Protein AF-A0A6M1YMD6-F1 (afdb_monomer)

Radius of gyration: 24.82 Å; Cα contacts (8 Å, |Δi|>4): 48; chains: 1; bounding box: 32×50×74 Å

pLDDT: mean 78.6, std 18.73, range [42.5, 95.38]

Secondary structure (DSSP, 8-state):
--TTSTTTSGGGSSS-TTSSSHHHHHHHHHHHHHHHHHHHHHHHHHHHHHHHHHHHTTT-HHHHHHHHHHHHHHHHHHHHHHHHHHHHHHHHHTSTT-

Foldseek 3Di:
DDPPPVVVVVVVPDDDPPPPVVVVVVVLVVVLVVLVVLLVVLVVQLVVLLVVLVVCCVPPVVVSVVSVVVSVVSVV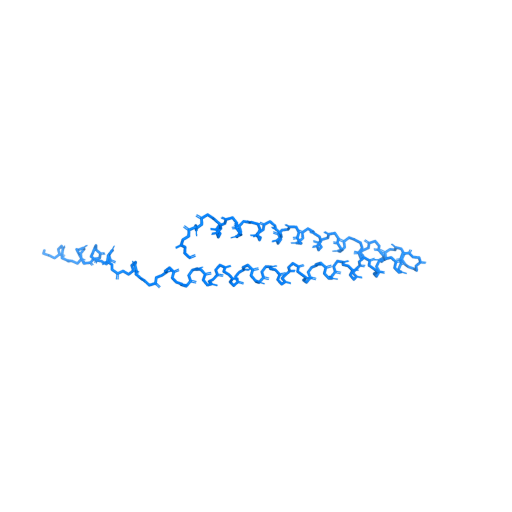VSVVSVVVSVVSVVVVVVPPPD

Nearest PDB structures (foldseek):
  4abm-assembly1_B  TM=9.374E-01  e=3.305E-01  Homo sapiens
  5j45-assembly1_A  TM=9.761E-01  e=1.276E+00  Drosophila melanogaster
  6b87-assembly3_C  TM=8.619E-01  e=6.797E+00  synthetic construct

Structure (mmCIF, N/CA/C/O backbone):
data_AF-A0A6M1YMD6-F1
#
_entry.id   AF-A0A6M1YMD6-F1
#
loop_
_atom_site.group_PDB
_atom_site.id
_atom_site.type_symbol
_atom_site.label_atom_id
_atom_site.label_alt_id
_atom_site.label_comp_id
_atom_site.label_asym_id
_atom_site.label_entity_id
_atom_site.label_seq_id
_atom_site.pdbx_PDB_ins_code
_atom_site.Cartn_x
_atom_site.Cartn_y
_atom_site.Cartn_z
_atom_site.occupancy
_atom_site.B_iso_or_equiv
_atom_site.auth_seq_id
_atom_site.auth_comp_id
_atom_site.auth_asym_id
_atom_site.auth_atom_id
_atom_site.pdbx_PDB_model_num
ATOM 1 N N . MET A 1 1 ? -8.204 -42.690 50.028 1.00 49.44 1 MET A N 1
ATOM 2 C CA . MET A 1 1 ? -8.212 -41.334 50.624 1.00 49.44 1 MET A CA 1
ATOM 3 C C . MET A 1 1 ? -7.611 -40.351 49.630 1.00 49.44 1 MET A C 1
ATOM 5 O O . MET A 1 1 ? -6.689 -40.738 48.932 1.00 49.44 1 MET A O 1
ATO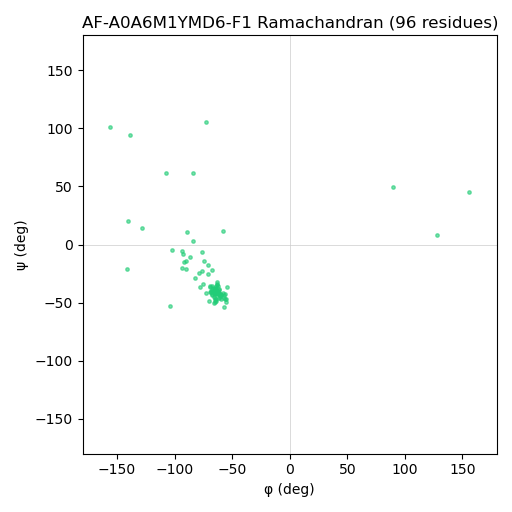M 9 N N . MET A 1 2 ? -8.116 -39.111 49.627 1.00 47.00 2 MET A N 1
ATOM 10 C CA . MET A 1 2 ? -7.601 -37.919 48.919 1.00 47.00 2 MET A CA 1
ATOM 11 C C . MET A 1 2 ? -8.108 -37.647 47.489 1.00 47.00 2 MET A C 1
ATOM 13 O O . MET A 1 2 ? -7.377 -37.201 46.618 1.00 47.00 2 MET A O 1
ATOM 17 N N . TRP A 1 3 ? -9.434 -37.699 47.341 1.00 51.84 3 TRP A N 1
ATOM 18 C CA . TRP A 1 3 ? -10.265 -36.931 46.387 1.00 51.84 3 TRP A CA 1
ATOM 19 C C . TRP A 1 3 ? -10.127 -35.384 46.536 1.00 51.84 3 TRP A C 1
ATOM 21 O O . TRP A 1 3 ? -10.914 -34.610 46.007 1.00 51.84 3 TRP A O 1
ATOM 31 N N . ARG A 1 4 ? -9.141 -34.879 47.290 1.00 53.47 4 ARG A N 1
ATOM 32 C CA . ARG A 1 4 ? -9.088 -33.473 47.735 1.00 53.47 4 ARG A CA 1
ATOM 33 C C . ARG A 1 4 ? -8.318 -32.526 46.816 1.00 53.47 4 ARG A C 1
ATOM 35 O O . ARG A 1 4 ? -8.500 -31.323 46.936 1.00 53.47 4 ARG A O 1
ATOM 42 N N . ILE A 1 5 ? -7.515 -33.036 45.883 1.00 56.31 5 ILE A N 1
ATOM 43 C CA . ILE A 1 5 ? -6.740 -32.176 44.969 1.00 56.31 5 ILE A CA 1
ATOM 44 C C . ILE A 1 5 ? -7.603 -31.709 43.784 1.00 56.31 5 ILE A C 1
ATOM 46 O O . ILE A 1 5 ? -7.442 -30.593 43.301 1.00 56.31 5 ILE A O 1
ATOM 50 N N . PHE A 1 6 ? -8.601 -32.502 43.380 1.00 50.00 6 PHE A N 1
ATOM 51 C CA . PHE A 1 6 ? -9.474 -32.167 42.248 1.00 50.00 6 PHE A CA 1
ATOM 52 C C . PHE A 1 6 ? -10.440 -31.000 42.538 1.00 50.00 6 PHE A C 1
ATOM 54 O O . PHE A 1 6 ? -10.954 -30.378 41.615 1.00 50.00 6 PHE A O 1
ATOM 61 N N . LEU A 1 7 ? -10.656 -30.655 43.814 1.00 53.78 7 LEU A N 1
ATOM 62 C CA . LEU A 1 7 ? -11.551 -29.563 44.221 1.00 53.78 7 LEU A CA 1
ATOM 63 C C . LEU A 1 7 ? -10.879 -28.180 44.259 1.00 53.78 7 LEU A C 1
ATOM 65 O O . LEU A 1 7 ? -11.584 -27.182 44.360 1.00 53.78 7 LEU A O 1
ATOM 69 N N . LEU A 1 8 ? -9.547 -28.093 44.148 1.00 51.38 8 LEU A N 1
ATOM 70 C CA . LEU A 1 8 ? -8.834 -26.806 44.176 1.00 51.38 8 LEU A CA 1
ATOM 71 C C . LEU A 1 8 ? -8.662 -26.167 42.793 1.00 51.38 8 LEU A C 1
ATOM 73 O O . LEU A 1 8 ? -8.520 -24.954 42.704 1.00 51.38 8 LEU A O 1
ATOM 77 N N . ILE A 1 9 ? -8.743 -26.944 41.711 1.00 53.03 9 ILE A N 1
ATOM 78 C CA . ILE A 1 9 ? -8.635 -26.396 40.347 1.00 53.03 9 ILE A CA 1
ATOM 79 C C . ILE A 1 9 ? -9.963 -25.750 39.908 1.00 53.03 9 ILE A C 1
ATOM 81 O O . ILE A 1 9 ? -9.963 -24.803 39.128 1.00 53.03 9 ILE A O 1
ATOM 85 N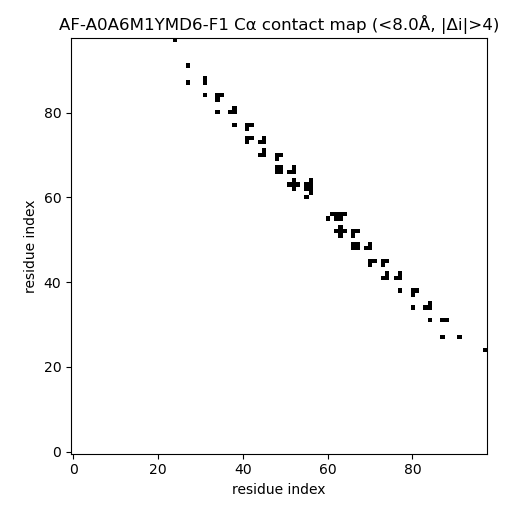 N . LEU A 1 10 ? -11.095 -26.174 40.486 1.00 49.06 10 LEU A N 1
ATOM 86 C CA . LEU A 1 10 ? -12.413 -25.586 40.210 1.00 49.06 10 LEU A CA 1
ATOM 87 C C . LEU A 1 10 ? -12.631 -24.206 40.869 1.00 49.06 10 LEU A C 1
ATOM 89 O O . LEU A 1 10 ? -13.558 -23.497 40.494 1.00 49.06 10 LEU A O 1
ATOM 93 N N . ALA A 1 11 ? -11.786 -23.816 41.831 1.00 47.25 11 ALA A N 1
ATOM 94 C CA . ALA A 1 11 ? -11.894 -22.546 42.559 1.00 47.25 11 ALA A CA 1
ATOM 95 C C . ALA A 1 11 ? -11.047 -21.407 41.954 1.00 47.25 11 ALA A C 1
ATOM 97 O O . ALA A 1 11 ? -11.150 -20.269 42.399 1.00 47.25 11 ALA A O 1
ATOM 98 N N . GLY A 1 12 ? -10.237 -21.688 40.928 1.00 45.03 12 GLY A N 1
ATOM 99 C CA . GLY A 1 12 ? -9.493 -20.666 40.179 1.00 45.03 12 GLY A CA 1
ATOM 100 C C . GLY A 1 12 ? -10.306 -19.991 39.070 1.00 45.03 12 GLY A C 1
ATOM 101 O O . GLY A 1 12 ? -9.763 -19.184 38.326 1.00 45.03 12 GLY A O 1
ATOM 102 N N . PHE A 1 13 ? -11.594 -20.326 38.929 1.00 51.47 13 PHE A N 1
ATOM 103 C CA . PHE A 1 13 ? -12.457 -19.851 37.842 1.00 51.47 13 PHE A CA 1
ATOM 104 C C . PHE A 1 13 ? -13.178 -18.525 38.153 1.00 51.47 13 PHE A C 1
ATOM 106 O O . PHE A 1 13 ? -14.104 -18.125 37.452 1.00 51.47 13 PHE A O 1
ATOM 113 N N . SER A 1 14 ? -12.819 -17.816 39.223 1.00 50.25 14 SER A N 1
ATOM 114 C CA . SER A 1 14 ? -13.481 -16.556 39.579 1.00 50.25 14 SER A CA 1
ATOM 115 C C . SER A 1 14 ? -12.551 -15.696 40.420 1.00 50.25 14 SER A C 1
ATOM 117 O O . SER A 1 14 ? -12.414 -15.982 41.601 1.00 50.25 14 SER A O 1
ATOM 119 N N . LEU A 1 15 ? -11.913 -14.688 39.805 1.00 47.94 15 LEU A N 1
ATOM 120 C CA . LEU A 1 15 ? -11.480 -13.394 40.390 1.00 47.94 15 LEU A CA 1
ATOM 121 C C . LEU A 1 15 ? -10.299 -12.749 39.627 1.00 47.94 15 LEU A C 1
ATOM 123 O O . LEU A 1 15 ? -9.362 -12.237 40.231 1.00 47.94 15 LEU A O 1
ATOM 127 N N . SER A 1 16 ? -10.328 -12.717 38.290 1.00 42.69 16 SER A N 1
ATOM 128 C CA . SER A 1 16 ? -9.500 -11.753 37.529 1.00 42.69 16 SER A CA 1
ATOM 129 C C . SER A 1 16 ? -10.199 -11.143 36.307 1.00 42.69 16 SER A C 1
ATOM 131 O O . SER A 1 16 ? -9.548 -10.551 35.461 1.00 42.69 16 SER A O 1
ATOM 133 N N . PHE A 1 17 ? -11.536 -11.169 36.248 1.00 52.44 17 PHE A N 1
ATOM 134 C CA . PHE A 1 17 ? -12.302 -10.334 35.306 1.00 52.44 17 PHE A CA 1
ATOM 135 C C . PHE A 1 17 ? -12.517 -8.926 35.885 1.00 52.44 17 PHE A C 1
ATOM 137 O O . PHE A 1 17 ? -13.640 -8.518 36.171 1.00 52.44 17 PHE A O 1
ATOM 144 N N . GLY A 1 18 ? -11.419 -8.208 36.131 1.00 42.50 18 GLY A N 1
ATOM 145 C CA . GLY A 1 18 ? -11.454 -6.857 36.703 1.00 42.50 18 GLY A CA 1
ATOM 146 C C . GLY A 1 18 ? -10.432 -5.875 36.131 1.00 42.50 18 GLY A C 1
ATOM 147 O O . GLY A 1 18 ? -10.675 -4.677 36.193 1.00 42.50 18 GLY A O 1
ATOM 148 N N . GLU A 1 19 ? -9.342 -6.352 35.521 1.00 43.50 19 GLU A N 1
ATOM 149 C CA . GLU A 1 19 ? -8.264 -5.489 34.998 1.00 43.50 19 GLU A CA 1
ATOM 150 C C . GLU A 1 19 ? -7.897 -5.767 33.527 1.00 43.50 19 GLU A C 1
ATOM 152 O O . GLU A 1 19 ? -6.883 -5.279 33.042 1.00 43.50 19 GLU A O 1
ATOM 157 N N . GLU A 1 20 ? -8.719 -6.510 32.776 1.00 45.59 20 GLU A N 1
ATOM 158 C CA . GLU A 1 20 ? -8.382 -6.915 31.394 1.00 45.59 20 GLU A CA 1
ATOM 159 C C . GLU A 1 20 ? -9.087 -6.101 30.288 1.00 45.59 20 GLU A C 1
ATOM 161 O O . GLU A 1 20 ? -8.772 -6.262 29.115 1.00 45.59 20 GLU A O 1
ATOM 166 N N . ASN A 1 21 ? -9.997 -5.177 30.630 1.00 49.53 21 ASN A N 1
ATOM 167 C CA . ASN A 1 21 ? -10.734 -4.381 29.629 1.00 49.53 21 ASN A CA 1
ATOM 168 C C . ASN A 1 21 ? -10.081 -3.024 29.296 1.00 49.53 21 ASN A C 1
ATOM 170 O O . ASN A 1 21 ? -10.335 -2.472 28.232 1.00 49.53 21 ASN A O 1
ATOM 174 N N . ALA A 1 22 ? -9.207 -2.487 30.157 1.00 48.94 22 ALA A N 1
ATOM 175 C CA . ALA A 1 22 ? -8.529 -1.211 29.885 1.00 48.94 22 ALA A CA 1
ATOM 176 C C . ALA A 1 22 ? -7.403 -1.353 28.839 1.00 48.94 22 ALA A C 1
ATOM 178 O O . ALA A 1 22 ? -7.207 -0.465 28.017 1.00 48.94 22 ALA A O 1
ATOM 179 N N . GLY A 1 23 ? -6.703 -2.495 28.814 1.00 54.09 23 GLY A N 1
ATOM 180 C CA . GLY A 1 23 ? -5.638 -2.759 27.837 1.00 54.09 23 GLY A CA 1
ATOM 181 C C . GLY A 1 23 ? -6.143 -3.119 26.434 1.00 54.09 23 GLY A C 1
ATOM 182 O O . GLY A 1 23 ? -5.422 -2.936 25.456 1.00 54.09 23 GLY A O 1
ATOM 183 N N . GLN A 1 24 ? -7.381 -3.607 26.311 1.00 55.28 24 GLN A N 1
ATOM 184 C CA . GLN A 1 24 ? -7.927 -4.093 25.040 1.00 55.28 24 GLN A CA 1
ATOM 185 C C . GLN A 1 24 ? -8.372 -2.944 24.118 1.00 55.28 24 GLN A C 1
ATOM 187 O O . GLN A 1 24 ? -8.137 -3.001 22.911 1.00 55.28 24 GLN A O 1
ATOM 192 N N . SER A 1 25 ? -8.921 -1.865 24.691 1.00 60.22 25 SER A N 1
ATOM 193 C CA . SER A 1 25 ? -9.247 -0.629 23.959 1.00 60.22 25 SER A CA 1
ATOM 194 C C . SER A 1 25 ? -7.984 0.110 23.490 1.00 60.22 25 SER A C 1
ATOM 196 O O . SER A 1 25 ? -7.900 0.553 22.340 1.00 60.22 25 SER A O 1
ATOM 198 N N . ASP A 1 26 ? -6.941 0.157 24.328 1.00 73.69 26 ASP A N 1
ATOM 199 C CA . ASP A 1 26 ? -5.641 0.722 23.949 1.00 73.69 26 ASP A CA 1
ATOM 200 C C . ASP A 1 26 ? -4.966 -0.080 22.828 1.00 73.69 26 ASP A C 1
ATOM 202 O O . ASP A 1 26 ? -4.407 0.513 21.900 1.00 73.69 26 ASP A O 1
ATOM 206 N N . GLN A 1 27 ? -5.061 -1.414 22.859 1.00 79.31 27 GLN A N 1
ATOM 207 C CA . GLN A 1 27 ? -4.542 -2.275 21.795 1.00 79.31 27 GLN A CA 1
ATOM 208 C C . GLN A 1 27 ? -5.300 -2.061 20.477 1.00 79.31 27 GLN A C 1
ATOM 210 O O . GLN A 1 27 ? -4.666 -1.872 19.441 1.00 79.31 27 GLN A O 1
ATOM 215 N N . LEU A 1 28 ? -6.637 -1.992 20.513 1.00 80.31 28 LEU A N 1
ATOM 216 C CA . LEU A 1 28 ? -7.468 -1.742 19.329 1.00 80.31 28 LEU A CA 1
ATOM 217 C C . LEU A 1 28 ? -7.136 -0.389 18.675 1.00 80.31 28 LEU A C 1
ATOM 219 O O . LEU A 1 28 ? -6.975 -0.301 17.458 1.00 80.31 28 LEU A O 1
ATOM 223 N N . ASN A 1 29 ?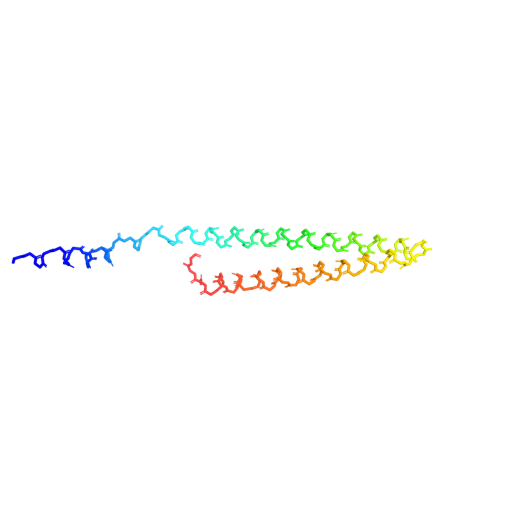 -6.966 0.666 19.478 1.00 83.62 29 ASN A N 1
ATOM 224 C CA . ASN A 1 29 ? -6.579 1.989 18.984 1.00 83.62 29 ASN A CA 1
ATOM 225 C C . ASN A 1 29 ? -5.155 2.012 18.410 1.00 83.62 29 ASN A C 1
ATOM 227 O O . ASN A 1 29 ? -4.896 2.684 17.405 1.00 83.62 29 ASN A O 1
ATOM 231 N N . GLN A 1 30 ? -4.219 1.280 19.019 1.00 85.75 30 GLN A N 1
ATOM 232 C CA . GLN A 1 30 ? -2.871 1.124 18.471 1.00 85.75 30 GLN A CA 1
ATOM 233 C C . GLN A 1 30 ? -2.876 0.346 17.152 1.00 85.75 30 GLN A C 1
ATOM 235 O O . GLN A 1 30 ? -2.177 0.746 16.219 1.00 85.75 30 GLN A O 1
ATOM 240 N N . ASP A 1 31 ? -3.690 -0.701 17.041 1.00 88.12 31 ASP A N 1
ATOM 241 C CA . ASP A 1 31 ? -3.829 -1.504 15.828 1.00 88.12 31 ASP A CA 1
ATOM 242 C C . ASP A 1 31 ? -4.431 -0.679 14.685 1.00 88.12 31 ASP A C 1
ATOM 244 O O . ASP A 1 31 ? -3.851 -0.643 13.598 1.00 88.12 31 ASP A O 1
ATOM 248 N N . ILE A 1 32 ? -5.497 0.089 14.941 1.00 89.62 32 ILE A N 1
ATOM 249 C CA . ILE A 1 32 ? -6.069 1.042 13.972 1.00 89.62 32 ILE A CA 1
ATOM 250 C C . ILE A 1 32 ? -4.996 2.025 13.492 1.00 89.62 32 ILE A C 1
ATOM 252 O O . ILE A 1 32 ? -4.784 2.178 12.289 1.00 89.62 32 ILE A O 1
ATOM 256 N N . LYS A 1 33 ? -4.247 2.641 14.413 1.00 91.06 33 LYS A N 1
ATOM 257 C CA . LYS A 1 33 ? -3.182 3.597 14.070 1.00 91.06 33 LYS A CA 1
ATOM 258 C C . LYS A 1 33 ? -2.055 2.954 13.253 1.00 91.06 33 LYS A C 1
ATOM 260 O O . LYS A 1 33 ? -1.464 3.596 12.382 1.00 91.06 33 LYS A O 1
ATOM 265 N N . ASN A 1 34 ? -1.719 1.698 13.536 1.00 92.56 34 ASN A N 1
ATOM 266 C CA . ASN A 1 34 ? -0.718 0.949 12.781 1.00 92.56 34 ASN A CA 1
ATOM 267 C C . ASN A 1 34 ? -1.220 0.615 11.368 1.00 92.56 34 ASN A C 1
ATOM 269 O O . ASN A 1 34 ? -0.461 0.765 10.406 1.00 92.56 34 ASN A O 1
ATOM 273 N N . LEU A 1 35 ? -2.490 0.227 11.226 1.00 91.62 35 LEU A N 1
ATOM 274 C CA . LEU A 1 35 ? -3.132 -0.014 9.932 1.00 91.62 35 LEU A CA 1
ATOM 275 C C . LEU A 1 35 ? -3.233 1.275 9.103 1.00 91.62 35 LEU A C 1
ATOM 277 O O . LEU A 1 35 ? -2.898 1.256 7.9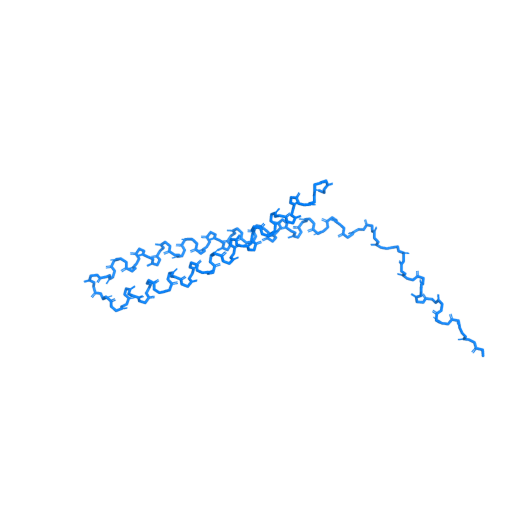22 1.00 91.62 35 LEU A O 1
ATOM 281 N N . GLU A 1 36 ? -3.568 2.414 9.714 1.00 92.81 36 GLU A N 1
ATOM 282 C CA . GLU A 1 36 ? -3.580 3.727 9.049 1.00 92.81 36 GLU A CA 1
ATOM 283 C C . GLU A 1 36 ? -2.201 4.111 8.493 1.00 92.81 36 GLU A C 1
ATOM 285 O O . GLU A 1 36 ? -2.084 4.542 7.346 1.00 92.81 36 GLU A O 1
ATOM 290 N N . LYS A 1 37 ? -1.124 3.894 9.260 1.00 93.94 37 LYS A N 1
ATOM 291 C CA . LYS A 1 37 ? 0.246 4.136 8.773 1.00 93.94 37 LYS A CA 1
ATOM 292 C C . LYS A 1 37 ? 0.626 3.211 7.620 1.00 93.94 37 LYS A C 1
ATOM 294 O O . LYS A 1 37 ? 1.275 3.648 6.669 1.00 93.94 37 LYS A O 1
ATOM 299 N N . ARG A 1 38 ? 0.249 1.928 7.697 1.00 91.44 38 ARG A N 1
ATOM 300 C CA . ARG A 1 38 ? 0.472 0.962 6.605 1.00 91.44 38 ARG A CA 1
ATOM 301 C C . ARG A 1 38 ? -0.287 1.390 5.349 1.00 91.44 38 ARG A C 1
ATOM 303 O O . ARG A 1 38 ? 0.291 1.371 4.265 1.00 91.44 38 ARG A O 1
ATOM 310 N N . LYS A 1 39 ? -1.534 1.840 5.501 1.00 92.12 39 LYS A N 1
ATOM 311 C CA . LYS A 1 39 ? -2.356 2.398 4.423 1.00 92.12 39 LYS A CA 1
ATOM 312 C C . LYS A 1 39 ? -1.659 3.586 3.753 1.00 92.12 39 LYS A C 1
ATOM 314 O O . LYS A 1 39 ? -1.431 3.551 2.546 1.00 92.12 39 LYS A O 1
ATOM 319 N N . GLU A 1 40 ? -1.241 4.586 4.530 1.00 94.75 40 GLU A N 1
ATOM 320 C CA . GLU A 1 40 ? -0.539 5.774 4.019 1.00 94.75 40 GLU A CA 1
ATOM 321 C C . GLU A 1 40 ? 0.754 5.398 3.273 1.00 94.75 40 GLU A C 1
ATOM 323 O O . GLU A 1 40 ? 1.043 5.917 2.189 1.00 94.75 40 GLU A O 1
ATOM 328 N N . TYR A 1 41 ? 1.519 4.445 3.815 1.00 93.88 41 TYR A N 1
ATOM 329 C CA . TYR A 1 41 ? 2.720 3.930 3.165 1.00 93.88 41 TYR A CA 1
ATOM 330 C C . TYR A 1 41 ? 2.418 3.318 1.788 1.00 93.88 41 TYR A C 1
ATOM 332 O O . TYR A 1 41 ? 3.113 3.635 0.812 1.00 93.88 41 TYR A O 1
ATOM 340 N N . PHE A 1 42 ? 1.391 2.469 1.676 1.00 93.25 42 PHE A N 1
ATOM 341 C CA . PHE A 1 42 ? 1.024 1.850 0.401 1.00 93.25 42 PHE A CA 1
ATOM 342 C C . PHE A 1 42 ? 0.484 2.875 -0.598 1.00 93.25 42 PHE A C 1
ATOM 344 O O . PHE A 1 42 ? 0.926 2.881 -1.747 1.00 93.25 42 PHE A O 1
ATOM 351 N N . GLU A 1 43 ? -0.372 3.806 -0.175 1.00 93.56 43 GLU A N 1
ATOM 352 C CA . GLU A 1 43 ? -0.868 4.895 -1.028 1.00 93.56 43 GLU A CA 1
ATOM 353 C C . GLU A 1 43 ? 0.282 5.737 -1.606 1.00 93.56 43 GLU A C 1
ATOM 355 O O . GLU A 1 43 ? 0.345 6.000 -2.817 1.00 93.56 43 GLU A O 1
ATOM 360 N N . ALA A 1 44 ? 1.245 6.117 -0.760 1.00 94.44 44 ALA A N 1
ATOM 361 C CA . ALA A 1 44 ? 2.424 6.863 -1.180 1.00 94.44 44 ALA A CA 1
ATOM 362 C C . ALA A 1 44 ? 3.303 6.051 -2.144 1.00 94.44 44 ALA A C 1
ATOM 364 O O . ALA A 1 44 ? 3.787 6.589 -3.150 1.00 94.44 44 ALA A O 1
ATOM 365 N N . THR A 1 45 ? 3.491 4.761 -1.861 1.00 93.31 45 THR A N 1
ATOM 366 C CA . THR A 1 45 ? 4.294 3.846 -2.680 1.00 93.31 45 THR A CA 1
ATOM 367 C C . THR A 1 45 ? 3.665 3.649 -4.058 1.00 93.31 45 THR A C 1
ATOM 369 O O . THR A 1 45 ? 4.332 3.900 -5.060 1.00 93.31 45 THR A O 1
ATOM 372 N N . ILE A 1 46 ? 2.366 3.344 -4.145 1.00 94.31 46 ILE A N 1
ATOM 373 C CA . ILE A 1 46 ? 1.623 3.208 -5.410 1.00 94.31 46 ILE A CA 1
ATOM 374 C C . ILE A 1 46 ? 1.757 4.474 -6.257 1.00 94.31 46 ILE A C 1
ATOM 376 O O . ILE A 1 46 ? 2.057 4.403 -7.451 1.00 94.31 46 ILE A O 1
ATOM 380 N N . LYS A 1 47 ? 1.574 5.653 -5.648 1.00 95.38 47 LYS A N 1
ATOM 381 C CA . LYS A 1 47 ? 1.676 6.941 -6.348 1.00 95.38 47 LYS A CA 1
ATOM 382 C C . LYS A 1 47 ? 3.065 7.156 -6.950 1.00 95.38 47 LYS A C 1
ATOM 384 O O . LYS A 1 47 ? 3.178 7.630 -8.084 1.00 95.38 47 LYS A O 1
ATOM 389 N N . ARG A 1 48 ? 4.125 6.818 -6.210 1.00 94.25 48 ARG A N 1
ATOM 390 C CA . ARG A 1 48 ? 5.512 6.911 -6.693 1.00 94.25 48 ARG A CA 1
ATOM 391 C C . ARG A 1 48 ? 5.784 5.901 -7.804 1.00 94.25 48 ARG A C 1
ATOM 393 O O . ARG A 1 48 ? 6.365 6.284 -8.820 1.00 94.25 48 ARG A O 1
ATOM 400 N N . THR A 1 49 ? 5.323 4.664 -7.651 1.00 92.44 49 THR A N 1
ATOM 401 C CA . THR A 1 49 ? 5.509 3.597 -8.640 1.00 92.44 49 THR A CA 1
ATOM 402 C C . THR A 1 49 ? 4.795 3.925 -9.948 1.00 92.44 49 THR A C 1
ATOM 404 O O . THR A 1 49 ? 5.443 3.929 -10.988 1.00 92.44 49 THR A O 1
ATOM 407 N N . LYS A 1 50 ? 3.520 4.342 -9.915 1.00 92.19 50 LYS A N 1
ATOM 408 C CA . LYS A 1 50 ? 2.773 4.777 -11.114 1.00 92.19 50 LYS A CA 1
ATOM 409 C C . LYS A 1 50 ? 3.424 5.975 -11.805 1.00 92.19 50 LYS A C 1
ATOM 411 O O . LYS A 1 50 ? 3.558 5.996 -13.024 1.00 92.19 50 LYS A O 1
ATOM 416 N N . ARG A 1 51 ? 3.888 6.966 -11.034 1.00 93.94 51 ARG A N 1
ATOM 417 C CA . ARG A 1 51 ? 4.620 8.119 -11.586 1.00 93.94 51 ARG A CA 1
ATOM 418 C C . ARG A 1 51 ? 5.915 7.691 -12.280 1.00 93.94 51 ARG A C 1
ATOM 420 O O . ARG A 1 51 ? 6.277 8.269 -13.300 1.00 93.94 51 ARG A O 1
ATOM 427 N N . THR A 1 52 ? 6.618 6.713 -11.717 1.00 91.56 52 THR A N 1
ATOM 428 C CA . THR A 1 52 ? 7.869 6.188 -12.279 1.00 91.56 52 THR A CA 1
ATOM 429 C C . THR A 1 52 ? 7.591 5.341 -13.521 1.00 91.56 52 THR A C 1
ATOM 431 O O . THR A 1 52 ? 8.253 5.544 -14.533 1.00 91.56 52 THR A O 1
ATOM 434 N N . ALA A 1 53 ? 6.546 4.508 -13.496 1.00 92.19 53 ALA A N 1
ATOM 435 C CA . ALA A 1 53 ? 6.064 3.753 -14.649 1.00 92.19 53 ALA A CA 1
ATOM 436 C C . ALA A 1 53 ? 5.720 4.675 -15.827 1.00 92.19 53 ALA A C 1
ATOM 438 O O . ALA A 1 53 ? 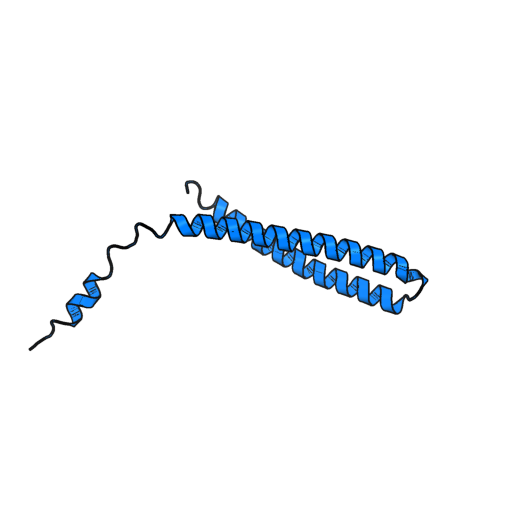6.203 4.446 -16.931 1.00 92.19 53 ALA A O 1
ATOM 439 N N . TRP A 1 54 ? 4.981 5.764 -15.584 1.00 91.81 54 TRP A N 1
ATOM 440 C CA . TRP A 1 54 ? 4.626 6.735 -16.626 1.00 91.81 54 TRP A CA 1
ATOM 441 C C . TRP A 1 54 ? 5.851 7.431 -17.234 1.00 91.81 54 TRP A C 1
ATOM 443 O O . TRP A 1 54 ? 5.940 7.598 -18.447 1.00 91.81 54 TRP A O 1
ATOM 453 N N . ARG A 1 55 ? 6.850 7.791 -16.413 1.00 90.75 55 ARG A N 1
ATOM 454 C CA . ARG A 1 55 ? 8.115 8.358 -16.922 1.00 90.75 55 ARG A CA 1
ATOM 455 C C . ARG A 1 55 ? 8.885 7.377 -17.805 1.00 90.75 55 ARG A C 1
ATOM 457 O O . ARG A 1 55 ? 9.555 7.806 -18.740 1.00 90.75 55 ARG A O 1
ATOM 464 N N . LEU A 1 56 ? 8.818 6.090 -17.481 1.00 92.25 56 LEU A N 1
ATOM 465 C CA . LEU A 1 56 ? 9.561 5.031 -18.159 1.00 92.25 56 LEU A CA 1
ATOM 466 C C . LEU A 1 56 ? 8.804 4.427 -19.342 1.00 92.25 56 LEU A C 1
ATOM 468 O O . LEU A 1 56 ? 9.431 3.780 -20.165 1.00 92.25 56 LEU A O 1
ATOM 472 N N . GLU A 1 57 ? 7.500 4.668 -19.476 1.00 88.62 57 GLU A N 1
ATOM 473 C CA . GLU A 1 57 ? 6.656 4.114 -20.545 1.00 88.62 57 GLU A CA 1
ATOM 474 C C . GLU A 1 57 ? 7.206 4.405 -21.949 1.00 88.62 57 GLU A C 1
ATOM 476 O O . GLU A 1 57 ? 7.165 3.549 -22.829 1.00 88.62 57 GLU A O 1
ATOM 481 N N . PHE A 1 58 ? 7.797 5.588 -22.127 1.00 88.62 58 PHE A N 1
ATOM 482 C CA . PHE A 1 58 ? 8.391 6.032 -23.389 1.00 88.62 58 PHE A CA 1
ATOM 483 C C . PHE A 1 58 ? 9.891 5.720 -23.517 1.00 88.62 58 PHE A C 1
ATOM 485 O O . PHE A 1 58 ? 10.460 5.941 -24.582 1.00 88.62 58 PHE A O 1
ATOM 492 N N . GLN A 1 59 ? 10.542 5.253 -22.444 1.00 89.44 59 GLN A N 1
ATOM 493 C CA . GLN A 1 59 ? 11.980 4.947 -22.418 1.00 89.44 59 GLN A CA 1
ATOM 494 C C . GLN A 1 59 ? 12.228 3.437 -22.475 1.00 89.44 59 GLN A C 1
ATOM 496 O O . GLN A 1 59 ? 12.953 2.957 -23.339 1.00 89.44 59 GLN A O 1
ATOM 501 N N . ASP A 1 60 ? 11.588 2.694 -21.574 1.00 88.50 60 ASP A N 1
ATOM 502 C CA . ASP A 1 60 ? 11.601 1.238 -21.501 1.00 88.50 60 ASP A CA 1
ATOM 503 C C . ASP A 1 60 ? 10.177 0.740 -21.167 1.00 88.50 60 ASP A C 1
ATOM 505 O O . ASP A 1 60 ? 9.782 0.655 -19.993 1.00 88.50 60 ASP A O 1
ATOM 509 N N . PRO A 1 61 ? 9.375 0.402 -22.192 1.00 84.94 61 PRO A N 1
ATOM 510 C CA . PRO A 1 61 ? 7.997 -0.035 -21.997 1.00 84.94 61 PRO A CA 1
ATOM 511 C C . PRO A 1 61 ? 7.899 -1.394 -21.287 1.00 84.94 61 PRO A C 1
ATOM 513 O O . PRO A 1 61 ? 6.859 -1.700 -20.701 1.00 84.94 61 PRO A O 1
ATOM 516 N N . GLY A 1 62 ? 8.953 -2.217 -21.316 1.00 91.19 62 GLY A N 1
ATOM 517 C CA . GLY A 1 62 ? 8.991 -3.488 -20.596 1.00 91.19 62 GLY A CA 1
ATOM 518 C C . GLY A 1 62 ? 9.065 -3.261 -19.090 1.00 91.19 62 GLY A C 1
ATOM 519 O O . GLY A 1 62 ? 8.253 -3.799 -18.335 1.00 91.19 62 GLY A O 1
ATOM 520 N N . TYR A 1 63 ? 9.981 -2.393 -18.664 1.00 89.75 63 TYR A N 1
ATOM 521 C CA . TYR A 1 63 ? 10.146 -2.048 -17.255 1.00 89.75 63 TYR A CA 1
ATOM 522 C C . TYR A 1 63 ? 8.958 -1.236 -16.704 1.00 89.75 63 TYR A C 1
ATOM 524 O O . TYR A 1 63 ? 8.503 -1.471 -15.584 1.00 89.75 63 TYR A O 1
ATOM 532 N N . SER A 1 64 ? 8.361 -0.354 -17.514 1.00 92.75 64 SER A N 1
ATOM 533 C CA . SER A 1 64 ? 7.129 0.365 -17.149 1.00 92.75 64 SER A CA 1
ATOM 534 C C . SER A 1 64 ? 5.966 -0.581 -16.805 1.00 92.75 64 SER A C 1
ATOM 536 O O . SER A 1 64 ? 5.300 -0.403 -15.782 1.00 92.75 64 SER A O 1
ATOM 538 N N . ARG A 1 65 ? 5.766 -1.652 -17.589 1.00 90.25 65 ARG A N 1
ATOM 539 C CA . ARG A 1 65 ? 4.733 -2.669 -17.313 1.00 90.25 65 ARG A CA 1
ATOM 540 C C . ARG A 1 65 ? 4.981 -3.428 -16.011 1.00 90.25 65 ARG A C 1
ATOM 542 O O . ARG A 1 65 ? 4.019 -3.747 -15.317 1.00 90.25 65 ARG A O 1
ATOM 549 N N . GLN A 1 66 ? 6.240 -3.701 -15.664 1.00 93.50 66 GLN A N 1
ATOM 550 C CA . GLN A 1 66 ? 6.588 -4.328 -14.384 1.00 93.50 66 GLN A CA 1
ATOM 551 C C . GLN A 1 66 ? 6.241 -3.414 -13.205 1.00 93.50 66 GLN A C 1
ATOM 553 O O . GLN A 1 66 ? 5.650 -3.869 -12.229 1.00 93.50 66 GLN A O 1
ATOM 558 N N . LEU A 1 67 ? 6.533 -2.115 -13.316 1.00 92.19 67 LEU A N 1
ATOM 559 C CA . LEU A 1 67 ? 6.160 -1.135 -12.295 1.00 92.19 67 LEU A CA 1
ATOM 560 C C . LEU A 1 67 ? 4.637 -0.987 -12.171 1.00 92.19 67 LEU A C 1
ATOM 562 O O . LEU A 1 67 ? 4.126 -0.887 -11.058 1.00 92.19 67 LEU A O 1
ATOM 566 N N . ASP A 1 68 ? 3.892 -1.024 -13.279 1.00 92.19 68 ASP A N 1
ATOM 567 C CA . ASP A 1 68 ? 2.423 -1.027 -13.234 1.00 92.19 68 ASP A CA 1
ATOM 568 C C . ASP A 1 68 ? 1.871 -2.296 -12.558 1.00 92.19 68 ASP A C 1
ATOM 570 O O . ASP A 1 68 ? 0.982 -2.216 -11.710 1.00 92.19 68 ASP A O 1
ATOM 574 N N . GLN A 1 69 ? 2.439 -3.470 -12.855 1.00 93.44 69 GLN A N 1
ATOM 575 C CA . GLN A 1 69 ? 2.104 -4.713 -12.149 1.00 93.44 69 GLN A CA 1
ATOM 576 C C . GLN A 1 69 ? 2.418 -4.621 -10.651 1.00 93.44 69 GLN A C 1
ATOM 578 O O . GLN A 1 69 ? 1.590 -4.994 -9.824 1.00 93.44 69 GLN A O 1
ATOM 583 N N . GLN A 1 70 ? 3.568 -4.061 -10.286 1.00 92.69 70 GLN A N 1
ATOM 584 C CA . GLN A 1 70 ? 3.948 -3.862 -8.892 1.00 92.69 70 GLN A CA 1
ATOM 585 C C . GLN A 1 70 ? 2.996 -2.891 -8.177 1.00 92.69 70 GLN A C 1
ATOM 587 O O . GLN A 1 70 ? 2.589 -3.139 -7.044 1.00 92.69 70 GLN A O 1
ATOM 592 N N . ALA A 1 71 ? 2.572 -1.818 -8.850 1.00 92.81 71 ALA A N 1
ATOM 593 C CA . ALA A 1 71 ? 1.565 -0.900 -8.327 1.00 92.81 71 ALA A CA 1
ATOM 594 C C . ALA A 1 71 ? 0.206 -1.585 -8.111 1.00 92.81 71 ALA A C 1
ATOM 596 O O . ALA A 1 71 ? -0.488 -1.240 -7.158 1.00 92.81 71 ALA A O 1
ATOM 597 N N . LYS A 1 72 ? -0.167 -2.562 -8.950 1.00 94.12 72 LYS A N 1
ATOM 598 C CA . LYS A 1 72 ? -1.378 -3.378 -8.751 1.00 94.12 72 LYS A CA 1
ATOM 599 C C . LYS A 1 72 ? -1.260 -4.299 -7.541 1.00 94.12 72 LYS A C 1
ATOM 601 O O . LYS A 1 72 ? -2.215 -4.375 -6.780 1.00 94.12 72 LYS A O 1
ATOM 606 N N . MET A 1 73 ? -0.106 -4.930 -7.322 1.00 94.44 73 MET A N 1
ATOM 607 C CA . MET A 1 73 ? 0.112 -5.735 -6.112 1.00 94.44 73 MET A CA 1
ATOM 608 C C . MET A 1 73 ? 0.001 -4.871 -4.851 1.00 94.44 73 MET A C 1
ATOM 610 O O . MET A 1 73 ? -0.732 -5.214 -3.934 1.00 94.44 73 MET A O 1
ATOM 614 N N . TYR A 1 74 ? 0.631 -3.691 -4.831 1.00 91.88 74 TYR A N 1
ATOM 615 C CA . TYR A 1 74 ? 0.474 -2.762 -3.707 1.00 91.88 74 TYR A CA 1
ATOM 616 C C . TYR A 1 74 ? -0.962 -2.260 -3.535 1.00 91.88 74 TYR A C 1
ATOM 618 O O . TYR A 1 74 ? -1.374 -2.005 -2.409 1.00 91.88 74 TYR A O 1
ATOM 626 N N . GLN A 1 75 ? -1.726 -2.117 -4.621 1.00 93.00 75 GLN A N 1
ATOM 627 C CA . GLN A 1 75 ? -3.144 -1.774 -4.535 1.00 93.00 75 GLN A CA 1
ATOM 628 C C . GLN A 1 75 ? -3.948 -2.893 -3.862 1.00 93.00 75 GLN A C 1
ATOM 630 O O . GLN A 1 75 ? -4.763 -2.594 -3.003 1.00 93.00 75 GLN A O 1
ATOM 635 N N . GLN A 1 76 ? -3.678 -4.161 -4.180 1.00 95.25 76 GLN A N 1
ATOM 636 C CA . GLN A 1 76 ? -4.331 -5.298 -3.517 1.00 95.25 76 GLN A CA 1
ATOM 637 C C . GLN A 1 76 ? -4.007 -5.352 -2.015 1.00 95.25 76 GLN A C 1
ATOM 639 O O . GLN A 1 76 ? -4.896 -5.579 -1.194 1.00 95.25 76 GLN A O 1
ATOM 644 N N . G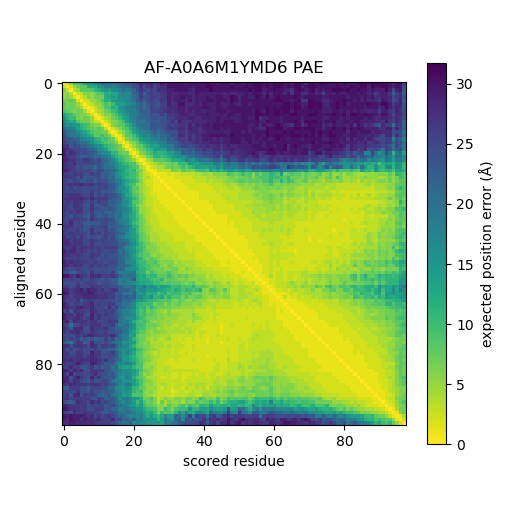LU A 1 77 ? -2.754 -5.083 -1.642 1.00 93.69 77 GLU A N 1
ATOM 645 C CA . GLU A 1 77 ? -2.349 -4.964 -0.233 1.00 93.69 77 GLU A CA 1
ATOM 646 C C . GLU A 1 77 ? -3.051 -3.785 0.459 1.00 93.69 77 GLU A C 1
ATOM 648 O O . GLU A 1 77 ? -3.547 -3.919 1.575 1.00 93.69 77 GLU A O 1
ATOM 653 N N . LEU A 1 78 ? -3.155 -2.635 -0.215 1.00 94.44 78 LEU A N 1
ATOM 654 C CA . LEU A 1 78 ? -3.881 -1.469 0.288 1.00 94.44 78 LEU A CA 1
ATOM 655 C C . LEU A 1 78 ? -5.369 -1.777 0.508 1.00 94.44 78 LEU A C 1
ATOM 657 O O . LEU A 1 78 ? -5.939 -1.359 1.514 1.00 94.44 78 LEU A O 1
ATOM 661 N N . ASP A 1 79 ? -5.991 -2.509 -0.411 1.00 94.69 79 ASP A N 1
ATOM 662 C CA . ASP A 1 79 ? -7.391 -2.916 -0.303 1.00 94.69 79 ASP A CA 1
ATOM 6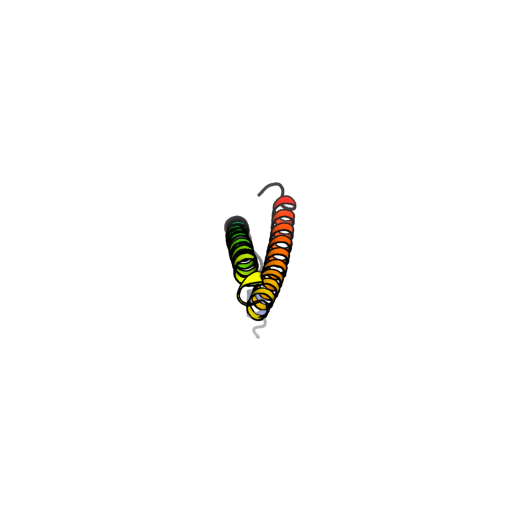63 C C . ASP A 1 79 ? -7.593 -3.873 0.884 1.00 94.69 79 ASP A C 1
ATOM 665 O O . ASP A 1 79 ? -8.563 -3.728 1.627 1.00 94.69 79 ASP A O 1
ATOM 669 N N . THR A 1 80 ? -6.635 -4.773 1.127 1.00 94.62 80 THR A N 1
ATOM 670 C CA . THR A 1 80 ? -6.627 -5.668 2.297 1.00 94.62 80 THR A CA 1
ATOM 671 C C . THR A 1 80 ? -6.515 -4.875 3.599 1.00 94.62 80 THR A C 1
ATOM 673 O O . THR A 1 80 ? -7.323 -5.058 4.505 1.00 94.62 80 THR A O 1
ATOM 676 N N . VAL A 1 81 ? -5.590 -3.911 3.671 1.00 92.19 81 VAL A N 1
ATOM 677 C CA . VAL A 1 81 ? -5.456 -3.022 4.838 1.00 92.19 81 VAL A CA 1
ATOM 678 C C . VAL A 1 81 ? -6.728 -2.200 5.061 1.00 92.19 81 VAL A C 1
ATOM 680 O O . VAL A 1 81 ? -7.140 -2.018 6.201 1.00 92.19 81 VAL A O 1
ATOM 683 N N . ASN A 1 82 ? -7.382 -1.713 4.001 1.00 93.44 82 ASN A N 1
ATOM 684 C CA . ASN A 1 82 ? -8.653 -0.995 4.125 1.00 93.44 82 ASN A CA 1
ATOM 685 C C . ASN A 1 82 ? -9.781 -1.895 4.649 1.00 93.44 82 ASN A C 1
ATOM 687 O O . ASN A 1 82 ? -10.605 -1.418 5.428 1.00 93.44 82 ASN A O 1
ATOM 691 N N . ALA A 1 83 ? -9.819 -3.166 4.240 1.00 93.44 83 ALA A N 1
ATOM 692 C CA . ALA A 1 83 ? -10.782 -4.138 4.749 1.00 93.44 83 ALA A CA 1
ATOM 693 C C . ALA A 1 83 ? -10.553 -4.420 6.243 1.00 93.44 83 ALA A C 1
ATOM 695 O O . ALA A 1 83 ? -11.480 -4.255 7.030 1.00 93.44 83 ALA A O 1
ATOM 696 N N . GLU A 1 84 ? -9.313 -4.720 6.649 1.00 91.69 84 GLU A N 1
ATOM 697 C CA . GLU A 1 84 ? -8.941 -4.923 8.061 1.00 91.69 84 GLU A CA 1
ATOM 698 C C . GLU A 1 84 ? -9.297 -3.697 8.918 1.00 91.69 84 GLU A C 1
ATOM 700 O O . GLU A 1 84 ? -9.841 -3.805 10.013 1.00 91.69 84 GLU A O 1
ATOM 705 N N . LEU A 1 85 ? -9.026 -2.499 8.405 1.00 91.31 85 LEU A N 1
ATOM 706 C CA . LEU A 1 85 ? -9.286 -1.244 9.103 1.00 91.31 85 LEU A CA 1
ATOM 707 C C . LEU A 1 85 ? -10.796 -0.974 9.238 1.00 91.31 85 LEU A C 1
ATOM 709 O O . LEU A 1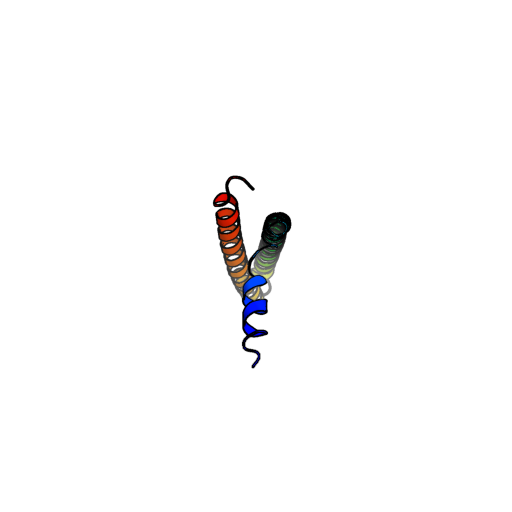 85 ? -11.245 -0.499 10.281 1.00 91.31 85 LEU A O 1
ATOM 713 N N . ALA A 1 86 ? -11.594 -1.335 8.227 1.00 89.94 86 ALA A N 1
ATOM 714 C CA . ALA A 1 86 ? -13.052 -1.282 8.303 1.00 89.94 86 ALA A CA 1
ATOM 715 C C . ALA A 1 86 ? -13.614 -2.270 9.339 1.00 89.94 86 ALA A C 1
ATOM 717 O O . ALA A 1 86 ? -14.493 -1.888 10.110 1.00 89.94 86 ALA A O 1
ATOM 718 N N . GLU A 1 87 ? -13.084 -3.495 9.405 1.00 90.81 87 GLU A N 1
ATOM 719 C CA . GLU A 1 87 ? -13.445 -4.478 10.435 1.00 90.81 87 GLU A CA 1
ATOM 720 C C . GLU A 1 87 ? -13.127 -3.948 11.840 1.00 90.81 87 GLU A C 1
ATOM 722 O O . GLU A 1 87 ? -13.984 -3.980 12.721 1.00 90.81 87 GLU A O 1
ATOM 727 N N . LYS A 1 88 ? -11.944 -3.350 12.045 1.00 86.00 88 LYS A N 1
ATOM 728 C CA . LYS A 1 88 ? -11.555 -2.778 13.346 1.00 86.00 88 LYS A CA 1
ATOM 729 C C . LYS A 1 88 ? -12.373 -1.561 13.763 1.00 86.00 88 LYS A C 1
ATOM 731 O O . LYS A 1 88 ? -12.688 -1.427 14.945 1.00 86.00 88 LYS A O 1
ATOM 736 N N . TYR A 1 89 ? -12.777 -0.698 12.831 1.00 86.50 89 TYR A N 1
ATOM 737 C CA . TYR A 1 89 ? -13.727 0.367 13.164 1.00 86.50 89 TYR A CA 1
ATOM 738 C C . TYR A 1 89 ? -15.114 -0.177 13.496 1.00 86.50 89 TYR A C 1
ATOM 740 O O . TYR A 1 89 ? -15.730 0.328 14.427 1.00 86.50 89 TYR A O 1
ATOM 748 N N . GLN A 1 90 ? -15.588 -1.217 12.803 1.00 86.94 90 GLN A N 1
ATOM 749 C CA . GLN A 1 90 ? -16.850 -1.868 13.158 1.00 86.94 90 GLN A CA 1
ATOM 750 C C . GLN A 1 90 ? -16.781 -2.508 14.548 1.00 86.94 90 GLN A C 1
ATOM 752 O O . GLN A 1 90 ? -17.723 -2.360 15.318 1.00 86.94 90 GLN A O 1
ATOM 757 N N . GLU A 1 91 ? -15.665 -3.156 14.901 1.00 82.69 91 GLU A N 1
ATOM 758 C CA . GLU A 1 91 ? -15.424 -3.687 16.250 1.00 82.69 91 GLU A CA 1
ATOM 759 C C . GLU A 1 91 ? -15.444 -2.575 17.312 1.00 82.69 91 GLU A C 1
ATOM 761 O O . GLU A 1 91 ? -16.071 -2.747 18.356 1.00 82.69 91 GLU A O 1
ATOM 766 N N . ARG A 1 92 ? -14.815 -1.423 17.036 1.00 76.38 92 ARG A N 1
ATOM 767 C CA . ARG A 1 92 ? -14.830 -0.255 17.931 1.00 76.38 92 ARG A CA 1
ATOM 768 C C . ARG A 1 92 ? -16.236 0.329 18.082 1.00 76.38 92 ARG A C 1
ATOM 770 O O . ARG A 1 92 ? -16.684 0.584 19.194 1.00 76.38 92 ARG A O 1
ATOM 777 N N . ASP A 1 93 ? -16.940 0.538 16.973 1.00 76.12 93 ASP A N 1
ATOM 778 C CA . ASP A 1 93 ? -18.269 1.156 16.957 1.00 76.12 93 ASP A CA 1
ATOM 779 C C . ASP A 1 93 ? -19.348 0.212 17.539 1.00 76.12 93 ASP A C 1
ATOM 781 O O . ASP A 1 93 ? -20.352 0.677 18.080 1.00 76.12 93 ASP A O 1
ATOM 785 N N . ALA A 1 94 ? -19.125 -1.109 17.492 1.00 75.62 94 ALA A N 1
ATOM 786 C CA . ALA A 1 94 ? -19.941 -2.131 18.156 1.00 75.62 94 ALA A CA 1
ATOM 787 C C . ALA A 1 94 ? -19.696 -2.234 19.675 1.00 75.62 94 ALA A C 1
ATOM 789 O O . ALA A 1 94 ? -20.446 -2.933 20.361 1.00 75.62 94 ALA A O 1
ATOM 790 N N . GLN A 1 95 ? -18.712 -1.506 20.213 1.00 65.31 95 GLN A N 1
ATOM 791 C CA . GLN A 1 95 ? -18.484 -1.331 21.650 1.00 65.31 95 GLN A CA 1
ATOM 792 C C . GLN A 1 95 ? -18.861 0.097 22.111 1.00 65.31 95 GLN A C 1
ATOM 794 O O . GLN A 1 95 ? -18.006 0.833 22.605 1.00 65.31 95 GLN A O 1
ATOM 799 N N . PRO A 1 96 ? -20.132 0.543 21.977 1.00 47.59 96 PRO A N 1
ATOM 800 C CA . PRO A 1 96 ? -20.527 1.868 22.437 1.00 47.59 96 PRO A CA 1
ATOM 801 C C . PRO A 1 96 ? -20.574 1.891 23.972 1.00 47.59 96 PRO A C 1
ATOM 803 O O . PRO A 1 96 ? -21.501 1.358 24.583 1.00 47.59 96 PRO A O 1
ATOM 806 N N . GLY A 1 97 ? -19.575 2.516 24.600 1.00 58.84 97 GLY A N 1
ATOM 807 C CA . GLY A 1 97 ? -19.515 2.717 26.054 1.00 58.84 97 GLY A CA 1
ATOM 808 C C . GLY A 1 97 ? -18.227 2.267 26.754 1.00 58.84 97 GLY A C 1
ATOM 809 O O . GLY A 1 97 ? -18.209 2.300 27.985 1.00 58.84 97 GLY A O 1
ATOM 810 N N . GLN A 1 98 ? -17.183 1.872 26.014 1.00 48.50 98 GLN A N 1
ATOM 811 C CA . GLN A 1 98 ? -15.801 1.795 26.517 1.00 48.50 98 GLN A CA 1
ATOM 812 C C . GLN A 1 98 ? -14.976 2.996 26.053 1.00 48.50 98 GLN A C 1
ATOM 814 O O . GLN A 1 98 ? -15.146 3.411 24.885 1.00 48.50 98 GLN A O 1
#

Mean predicted aligned error: 12.63 Å

Solvent-accessible surface area (backbone atoms only — not comparable to full-atom values): 5579 Å² total; per-residue (Å²): 140,76,85,63,68,74,62,58,67,71,62,72,79,70,88,70,94,79,77,66,69,71,60,51,56,56,47,52,54,49,49,50,53,51,43,52,52,52,39,53,50,33,57,54,47,33,54,52,33,46,54,50,16,61,68,26,44,86,76,41,54,71,60,14,51,52,31,46,52,50,28,49,54,41,46,54,53,36,52,50,44,52,50,55,45,51,50,52,48,48,56,53,66,72,46,83,86,118

Sequence (98 aa):
MMWRIFLLILAGFSLSFGEENAGQSDQLNQDIKNLEKRKEYFEATIKRTKRTAWRLEFQDPGYSRQLDQQAKMYQQELDTVNAELAEKYQERDAQPGQ